Protein AF-A0A3D8GJS2-F1 (afdb_monomer)

Structure (mmCIF, N/CA/C/O backbone):
data_AF-A0A3D8GJS2-F1
#
_entry.id   AF-A0A3D8GJS2-F1
#
loop_
_atom_site.group_PDB
_atom_site.id
_atom_site.type_symbol
_atom_site.label_atom_id
_atom_site.label_alt_id
_atom_site.label_comp_id
_atom_site.label_asym_id
_atom_site.label_entity_id
_atom_site.label_seq_id
_atom_site.pdbx_PDB_ins_code
_atom_site.Cartn_x
_atom_site.Cartn_y
_atom_site.Cartn_z
_atom_site.occupancy
_atom_site.B_iso_or_equiv
_atom_site.auth_seq_id
_atom_site.auth_comp_id
_atom_site.auth_asym_id
_atom_site.auth_atom_id
_atom_site.pdbx_PDB_model_num
ATOM 1 N N . MET A 1 1 ? 28.998 -56.717 19.386 1.00 42.16 1 MET A N 1
ATOM 2 C CA . MET A 1 1 ? 30.434 -57.048 19.244 1.00 42.16 1 MET A CA 1
ATOM 3 C C . MET A 1 1 ? 30.872 -56.589 17.852 1.00 42.16 1 MET A C 1
ATOM 5 O O . MET A 1 1 ? 30.586 -57.277 16.884 1.00 42.16 1 MET A O 1
ATOM 9 N N . PHE A 1 2 ? 31.437 -55.384 17.716 1.00 49.34 2 PHE A N 1
ATOM 10 C CA . PHE A 1 2 ? 31.822 -54.813 16.415 1.00 49.34 2 PHE A CA 1
ATOM 11 C C . PHE A 1 2 ? 33.315 -55.049 16.174 1.00 49.34 2 PHE A C 1
ATOM 13 O O . PHE A 1 2 ? 34.149 -54.483 16.877 1.00 49.34 2 PHE A O 1
ATOM 20 N N . LYS A 1 3 ? 33.659 -55.901 15.203 1.00 53.94 3 LYS A N 1
ATOM 21 C CA . LYS A 1 3 ? 35.048 -56.091 14.766 1.00 53.94 3 LYS A CA 1
ATOM 22 C C . LYS A 1 3 ? 35.406 -54.957 13.803 1.00 53.94 3 LYS A C 1
ATOM 24 O O . LYS A 1 3 ? 34.936 -54.967 12.667 1.00 53.94 3 LYS A O 1
ATOM 29 N N . ARG A 1 4 ? 36.209 -53.977 14.235 1.00 57.56 4 ARG A N 1
ATOM 30 C CA . ARG A 1 4 ? 36.873 -53.066 13.290 1.00 57.56 4 ARG A CA 1
ATOM 31 C C . ARG A 1 4 ? 37.929 -53.872 12.539 1.00 57.56 4 ARG A C 1
ATOM 33 O O . ARG A 1 4 ? 38.780 -54.493 13.168 1.00 57.56 4 ARG A O 1
ATOM 40 N N . LYS A 1 5 ? 37.838 -53.900 11.212 1.00 58.97 5 LYS A N 1
ATOM 41 C CA . LYS A 1 5 ? 38.926 -54.379 10.361 1.00 58.97 5 LYS A CA 1
ATOM 42 C C . LYS A 1 5 ? 39.911 -53.225 10.223 1.00 58.97 5 LYS A C 1
ATOM 44 O O . LYS A 1 5 ? 39.573 -52.213 9.620 1.00 58.97 5 LYS A O 1
ATOM 49 N N . GLU A 1 6 ? 41.076 -53.353 10.839 1.00 63.12 6 GLU A N 1
ATOM 50 C CA . GLU A 1 6 ? 42.208 -52.474 10.563 1.00 63.12 6 GLU A CA 1
ATOM 51 C C . GLU A 1 6 ? 43.025 -53.125 9.452 1.00 63.12 6 GLU A C 1
ATOM 53 O O . GLU A 1 6 ? 43.581 -54.208 9.625 1.00 63.12 6 GLU A O 1
ATOM 58 N N . GLU A 1 7 ? 43.037 -52.493 8.283 1.00 65.19 7 GLU A N 1
ATOM 59 C CA . GLU A 1 7 ? 43.892 -52.894 7.173 1.00 65.19 7 GLU A CA 1
ATOM 60 C C . GLU A 1 7 ? 45.140 -52.011 7.2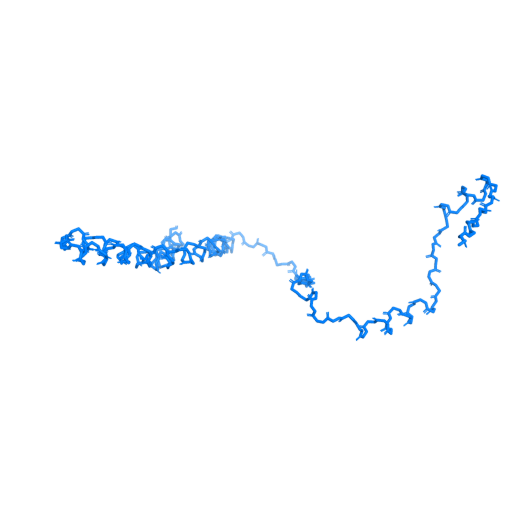08 1.00 65.19 7 GLU A C 1
ATOM 62 O O . GLU A 1 7 ? 45.070 -50.792 7.038 1.00 65.19 7 GLU A O 1
ATOM 67 N N . VAL A 1 8 ? 46.283 -52.629 7.509 1.00 60.38 8 VAL A N 1
ATOM 68 C CA . VAL A 1 8 ? 47.582 -51.956 7.557 1.00 60.38 8 VAL A CA 1
ATOM 69 C C . VAL A 1 8 ? 48.150 -51.928 6.145 1.00 60.38 8 VAL A C 1
ATOM 71 O O . VAL A 1 8 ? 48.519 -52.965 5.600 1.00 60.38 8 VAL A O 1
ATOM 74 N N . TYR A 1 9 ? 48.230 -50.736 5.563 1.00 65.38 9 TYR A N 1
ATOM 75 C CA . TYR A 1 9 ? 48.827 -50.521 4.248 1.00 65.38 9 TYR A CA 1
ATOM 76 C C . TYR A 1 9 ? 50.256 -49.996 4.367 1.00 65.38 9 TYR A C 1
ATOM 78 O O . TYR A 1 9 ? 50.597 -49.259 5.296 1.00 65.38 9 TYR A O 1
ATOM 86 N N . SER A 1 10 ? 51.090 -50.324 3.378 1.00 67.94 10 SER A N 1
ATOM 87 C CA . SER A 1 10 ? 52.385 -49.668 3.210 1.00 67.94 10 SER A CA 1
ATOM 88 C C . SER A 1 10 ? 52.179 -48.249 2.676 1.00 67.94 10 SER A C 1
ATOM 90 O O . SER A 1 10 ? 51.384 -48.023 1.763 1.00 67.94 10 SER A O 1
ATOM 92 N N . ILE A 1 11 ? 52.933 -47.277 3.201 1.00 63.91 11 ILE A N 1
ATOM 93 C CA . ILE A 1 11 ? 52.836 -45.848 2.835 1.00 63.91 11 ILE A CA 1
ATOM 94 C C . ILE A 1 11 ? 52.953 -45.641 1.310 1.00 63.91 11 ILE A C 1
ATOM 96 O O . ILE A 1 11 ? 52.356 -44.719 0.752 1.00 63.91 11 ILE A O 1
ATOM 100 N N . LYS A 1 12 ? 53.670 -46.535 0.615 1.00 65.81 12 LYS A N 1
ATOM 101 C CA . LYS A 1 12 ? 53.810 -46.519 -0.848 1.00 65.81 12 LYS A CA 1
ATOM 102 C C . LYS A 1 12 ? 52.493 -46.811 -1.582 1.00 65.81 12 LYS A C 1
ATOM 104 O O . LYS A 1 12 ? 52.204 -46.135 -2.564 1.00 65.81 12 LYS A O 1
ATOM 109 N N . GLU A 1 13 ? 51.678 -47.747 -1.097 1.00 63.88 13 GLU A N 1
ATOM 110 C CA . GLU A 1 13 ? 50.361 -48.059 -1.683 1.00 63.88 13 GLU A CA 1
ATOM 111 C C . GLU A 1 13 ? 49.337 -46.956 -1.402 1.00 63.88 13 GLU A C 1
ATOM 113 O O . GLU A 1 13 ? 48.554 -46.594 -2.281 1.00 63.88 13 GLU A O 1
ATOM 118 N N . PHE A 1 14 ? 49.396 -46.346 -0.216 1.00 64.12 14 PHE A N 1
ATOM 119 C CA . PHE A 1 14 ? 48.552 -45.199 0.121 1.00 64.12 14 PHE A CA 1
ATOM 120 C C . PHE A 1 14 ? 48.844 -43.982 -0.778 1.00 64.12 14 PHE A C 1
ATOM 122 O O . PHE A 1 14 ? 47.924 -43.329 -1.270 1.00 64.12 14 PHE A O 1
ATOM 129 N N . MET A 1 15 ? 50.124 -43.705 -1.053 1.00 64.19 15 MET A N 1
ATOM 130 C CA . MET A 1 15 ? 50.546 -42.603 -1.929 1.00 64.19 15 MET A CA 1
ATOM 131 C C . MET A 1 15 ? 50.225 -42.850 -3.411 1.00 64.19 15 MET A C 1
ATOM 133 O O . MET A 1 15 ? 49.930 -41.900 -4.138 1.00 64.19 15 MET A O 1
ATOM 137 N N . ALA A 1 16 ? 50.246 -44.108 -3.863 1.00 63.12 16 ALA A N 1
ATOM 138 C CA . ALA A 1 16 ? 49.930 -44.470 -5.246 1.00 63.12 16 ALA A CA 1
ATOM 139 C C . ALA A 1 16 ? 48.429 -44.341 -5.569 1.00 63.12 16 ALA A C 1
ATOM 141 O O . ALA A 1 16 ? 48.069 -43.975 -6.687 1.00 63.12 16 ALA A O 1
ATOM 142 N N . ARG A 1 17 ? 47.548 -44.562 -4.585 1.00 59.78 17 ARG A N 1
ATOM 143 C CA . ARG A 1 17 ? 46.088 -44.486 -4.768 1.00 59.78 17 ARG A CA 1
ATOM 144 C C . ARG A 1 17 ? 45.569 -43.073 -5.057 1.00 59.78 17 ARG A C 1
ATOM 146 O O . ARG A 1 17 ? 44.546 -42.928 -5.713 1.00 59.78 17 ARG A O 1
ATOM 153 N N . LYS A 1 18 ? 46.270 -42.024 -4.615 1.00 56.59 18 LYS A N 1
ATOM 154 C CA . LYS A 1 18 ? 45.848 -40.628 -4.835 1.00 56.59 18 LYS A CA 1
ATOM 155 C C . LYS A 1 18 ? 45.926 -40.188 -6.310 1.00 56.59 18 LYS A C 1
ATOM 157 O O . LYS A 1 18 ? 45.297 -39.199 -6.667 1.00 56.59 18 LYS A O 1
ATOM 162 N N . ASN A 1 19 ? 46.672 -40.905 -7.155 1.00 57.16 19 ASN A N 1
ATOM 163 C CA . ASN A 1 19 ? 46.959 -40.494 -8.536 1.00 57.16 19 ASN A CA 1
ATOM 164 C C . ASN A 1 19 ? 46.363 -41.417 -9.616 1.00 57.16 19 ASN A C 1
ATOM 166 O O . ASN A 1 19 ? 46.723 -41.283 -10.784 1.00 57.16 19 ASN A O 1
ATOM 170 N N . ALA A 1 20 ? 45.467 -42.345 -9.266 1.00 51.19 20 ALA A N 1
ATOM 171 C CA . ALA A 1 20 ? 44.776 -43.172 -10.254 1.00 51.19 20 ALA A CA 1
ATOM 172 C C . ALA A 1 20 ? 43.416 -42.538 -10.614 1.00 51.19 20 ALA A C 1
ATOM 174 O O . ALA A 1 20 ? 42.612 -42.317 -9.709 1.00 51.19 20 ALA A O 1
ATOM 175 N N . PRO A 1 21 ? 43.124 -42.238 -11.895 1.00 52.34 21 PRO A N 1
ATOM 176 C CA . PRO A 1 21 ? 41.779 -41.844 -12.295 1.00 52.34 21 PRO A CA 1
ATOM 177 C C . PRO A 1 21 ? 40.843 -43.051 -12.142 1.00 52.34 21 PRO A C 1
ATOM 179 O O . PRO A 1 21 ? 41.053 -44.088 -12.776 1.00 52.34 21 PRO A O 1
ATOM 182 N N . GLU A 1 22 ? 39.823 -42.928 -11.292 1.00 53.38 22 GLU A N 1
ATOM 183 C CA . GLU A 1 22 ? 38.744 -43.913 -11.176 1.00 53.38 22 GLU A CA 1
ATOM 184 C C . GLU A 1 22 ? 38.009 -43.999 -12.521 1.00 53.38 22 GLU A C 1
ATOM 186 O O . GLU A 1 22 ? 37.211 -43.138 -12.891 1.00 53.38 22 GLU A O 1
ATOM 191 N N . THR A 1 23 ? 38.328 -45.030 -13.300 1.00 48.81 23 THR A N 1
ATOM 192 C CA . THR A 1 23 ? 37.605 -45.368 -14.524 1.00 48.81 23 THR A CA 1
ATOM 193 C C . THR A 1 23 ? 36.402 -46.211 -14.126 1.00 48.81 23 THR A C 1
ATOM 195 O O . THR A 1 23 ? 36.512 -47.403 -13.847 1.00 48.81 23 THR A O 1
ATOM 198 N N . LEU A 1 24 ? 35.247 -45.552 -14.039 1.00 49.75 24 LEU A N 1
ATOM 199 C CA . LEU A 1 24 ? 33.979 -46.189 -13.695 1.00 49.75 24 LEU A CA 1
ATOM 200 C C . LEU A 1 24 ? 33.655 -47.269 -14.732 1.00 49.75 24 LEU A C 1
ATOM 202 O O . LEU A 1 24 ? 33.611 -47.015 -15.941 1.00 49.75 24 LEU A O 1
ATOM 206 N N . THR A 1 2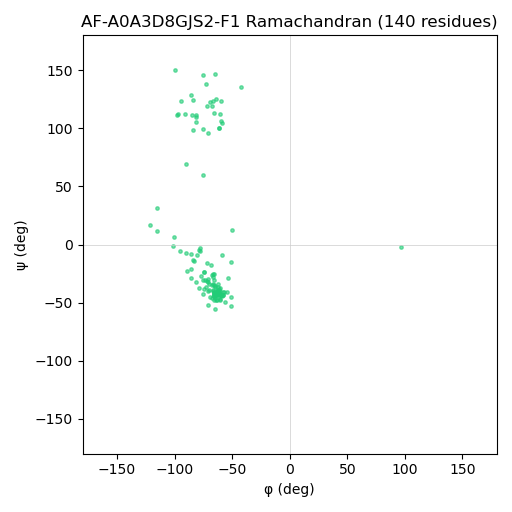5 ? 33.459 -48.488 -14.244 1.00 56.12 25 THR A N 1
ATOM 207 C CA . THR A 1 25 ? 33.207 -49.669 -15.073 1.00 56.12 25 THR A CA 1
ATOM 208 C C . THR A 1 25 ? 31.766 -49.618 -15.590 1.00 56.12 25 THR A C 1
ATOM 210 O O . THR A 1 25 ? 30.868 -49.163 -14.887 1.00 56.12 25 THR A O 1
ATOM 213 N N . GLU A 1 26 ? 31.513 -50.102 -16.811 1.00 55.56 26 GLU A N 1
ATOM 214 C CA . GLU A 1 26 ? 30.215 -50.048 -17.526 1.00 55.56 26 GLU A CA 1
ATOM 215 C C . GLU A 1 26 ? 28.991 -50.554 -16.722 1.00 55.56 26 GLU A C 1
ATOM 217 O O . GLU A 1 26 ? 27.845 -50.270 -17.072 1.00 55.56 26 GLU A O 1
ATOM 222 N N . GLN A 1 27 ? 29.212 -51.264 -15.615 1.00 53.34 27 GLN A N 1
ATOM 223 C CA . GLN A 1 27 ? 28.171 -51.706 -14.689 1.00 53.34 27 GLN A CA 1
ATOM 224 C C . GLN A 1 27 ? 27.633 -50.577 -13.783 1.00 53.34 27 GLN A C 1
ATOM 226 O O . GLN A 1 27 ? 26.438 -50.571 -13.485 1.00 53.34 27 GLN A O 1
ATOM 231 N N . GLU A 1 28 ? 28.438 -49.569 -13.425 1.00 52.16 28 GLU A N 1
ATOM 232 C CA . GLU A 1 28 ? 27.997 -48.421 -12.608 1.00 52.16 28 GLU A CA 1
ATOM 233 C C . GLU A 1 28 ? 27.106 -47.455 -13.401 1.00 52.16 28 GLU A C 1
ATOM 235 O O . GLU A 1 28 ? 26.165 -46.879 -12.854 1.00 52.16 28 GLU A O 1
ATOM 240 N N . LYS A 1 29 ? 27.313 -47.353 -14.723 1.00 51.59 29 LYS A N 1
ATOM 241 C CA . LYS A 1 29 ? 26.423 -46.595 -15.620 1.00 51.59 29 LYS A CA 1
ATOM 242 C C . LYS A 1 29 ? 25.025 -47.207 -15.706 1.00 51.59 29 LYS A C 1
ATOM 244 O O . LYS A 1 29 ? 24.048 -46.467 -15.778 1.00 51.59 29 LYS A O 1
ATOM 249 N N . LYS A 1 30 ? 24.907 -48.541 -15.678 1.00 47.19 30 LYS A N 1
ATOM 250 C CA . LYS A 1 30 ? 23.598 -49.216 -15.681 1.00 47.19 30 LYS A CA 1
ATOM 251 C C . LYS A 1 30 ? 22.896 -49.119 -14.326 1.00 47.19 30 LYS A C 1
ATOM 253 O O . LYS A 1 30 ? 21.701 -48.843 -14.293 1.00 47.19 30 LYS A O 1
ATOM 258 N N . ALA A 1 31 ? 23.641 -49.223 -13.224 1.00 49.16 31 ALA A N 1
ATOM 259 C CA . ALA A 1 31 ? 23.099 -49.024 -11.878 1.00 49.16 31 ALA A CA 1
ATOM 260 C C . ALA A 1 31 ? 22.627 -47.575 -11.625 1.00 49.16 31 ALA A C 1
ATOM 262 O O . ALA A 1 31 ? 21.659 -47.356 -10.894 1.00 49.16 31 ALA A O 1
ATOM 263 N N . PHE A 1 32 ? 23.253 -46.577 -12.261 1.00 50.03 32 PHE A N 1
ATOM 264 C CA . PHE A 1 32 ? 22.811 -45.180 -12.179 1.00 50.03 32 PHE A CA 1
ATOM 265 C C . PHE A 1 32 ? 21.483 -44.930 -12.911 1.00 50.03 32 PHE A C 1
ATOM 267 O O . PHE A 1 32 ? 20.669 -44.146 -12.434 1.00 50.03 32 PHE A O 1
ATOM 274 N N . ILE A 1 33 ? 21.236 -45.631 -14.024 1.00 53.09 33 ILE A N 1
ATOM 275 C CA . ILE A 1 33 ? 20.002 -45.505 -14.818 1.00 53.09 33 ILE A CA 1
ATOM 276 C C . ILE A 1 33 ? 18.834 -46.272 -14.173 1.00 53.09 33 ILE A C 1
ATOM 278 O O . ILE A 1 33 ? 17.705 -45.786 -14.168 1.00 53.09 33 ILE A O 1
ATOM 282 N N . GLU A 1 34 ? 19.083 -47.441 -13.576 1.00 47.97 34 GLU A N 1
ATOM 283 C CA . GLU A 1 34 ? 18.025 -48.214 -12.902 1.00 47.97 34 GLU A CA 1
ATOM 284 C C . GLU A 1 34 ? 17.654 -47.649 -11.520 1.00 47.97 34 GLU A C 1
ATOM 286 O O . GLU A 1 34 ? 16.501 -47.742 -11.101 1.00 47.97 34 GLU A O 1
ATOM 291 N N . SER A 1 35 ? 18.579 -46.971 -10.832 1.00 46.56 35 SER A N 1
ATOM 292 C CA . SER A 1 35 ? 18.279 -46.293 -9.559 1.00 46.56 35 SER A CA 1
ATOM 293 C C . SER A 1 35 ? 17.553 -44.950 -9.721 1.00 46.56 35 SER A C 1
ATOM 295 O O . SER A 1 35 ? 17.101 -44.375 -8.728 1.00 46.56 35 SER A O 1
ATOM 297 N N . THR A 1 36 ? 17.354 -44.458 -10.951 1.00 48.66 36 THR A N 1
ATOM 298 C CA . THR A 1 36 ? 16.666 -43.178 -11.196 1.00 48.66 36 THR A CA 1
ATOM 299 C C . THR A 1 36 ? 15.133 -43.266 -11.107 1.00 48.66 36 THR A C 1
ATOM 301 O O . THR A 1 36 ? 14.463 -42.239 -11.173 1.00 48.66 36 THR A O 1
ATOM 304 N N . VAL A 1 37 ? 14.548 -44.458 -10.923 1.00 50.28 37 VAL A N 1
ATOM 305 C CA . VAL A 1 37 ? 13.078 -44.641 -10.910 1.00 50.28 37 VAL A CA 1
ATOM 306 C C . VAL A 1 37 ? 12.453 -44.494 -9.510 1.00 50.28 37 VAL A C 1
ATOM 308 O O . VAL A 1 37 ? 11.234 -44.419 -9.393 1.00 50.28 37 VAL A O 1
ATOM 311 N N . LEU A 1 38 ? 13.245 -44.370 -8.434 1.00 50.97 38 LEU A N 1
ATOM 312 C CA . LEU A 1 38 ? 12.715 -44.287 -7.058 1.00 50.97 38 LEU A CA 1
ATOM 313 C C . LEU A 1 38 ? 13.100 -43.024 -6.276 1.00 50.97 38 LEU A C 1
ATOM 315 O O . LEU A 1 38 ? 12.911 -42.984 -5.061 1.00 50.97 38 LEU A O 1
ATOM 319 N N . LEU A 1 39 ? 13.565 -41.961 -6.939 1.00 45.16 39 LEU A N 1
ATOM 320 C CA . LEU A 1 39 ? 13.613 -40.647 -6.294 1.00 45.16 39 LEU A CA 1
ATOM 321 C C . LEU A 1 39 ? 12.219 -39.998 -6.364 1.00 45.16 39 LEU A C 1
ATOM 323 O O . LEU A 1 39 ? 11.756 -39.657 -7.454 1.00 45.16 39 LEU A O 1
ATOM 327 N N . PRO A 1 40 ? 11.521 -39.843 -5.223 1.00 41.53 40 PRO A N 1
ATOM 328 C CA . PRO A 1 40 ? 10.177 -39.293 -5.192 1.00 41.53 40 PRO A CA 1
ATOM 329 C C . PRO A 1 40 ? 10.200 -37.831 -5.644 1.00 41.53 40 PRO A C 1
ATOM 331 O O . PRO A 1 40 ? 11.134 -37.083 -5.350 1.00 41.53 40 PRO A O 1
ATOM 334 N N . LEU A 1 41 ? 9.117 -37.423 -6.305 1.00 54.66 41 LEU A N 1
ATOM 335 C CA . LEU A 1 41 ? 8.771 -36.088 -6.818 1.00 54.66 41 LEU A CA 1
ATOM 336 C C . LEU A 1 41 ? 8.887 -34.900 -5.821 1.00 54.66 41 LEU A C 1
ATOM 338 O O . LEU A 1 41 ? 8.431 -33.803 -6.131 1.00 54.66 41 LEU A O 1
ATOM 342 N N . ALA A 1 42 ? 9.510 -35.063 -4.652 1.00 53.72 42 ALA A N 1
ATOM 343 C CA . ALA A 1 42 ? 9.585 -34.086 -3.567 1.00 53.72 42 ALA A CA 1
ATOM 344 C C . ALA A 1 42 ? 10.855 -33.202 -3.552 1.00 53.72 42 ALA A C 1
ATOM 346 O O . ALA A 1 42 ? 10.916 -32.262 -2.765 1.00 53.72 42 ALA A O 1
ATOM 347 N N . VAL A 1 43 ? 11.851 -33.433 -4.421 1.00 51.34 43 VAL A N 1
ATOM 348 C CA . VAL A 1 43 ? 13.043 -32.545 -4.555 1.00 51.34 43 VAL A CA 1
ATOM 349 C C . VAL A 1 43 ? 12.927 -31.597 -5.767 1.00 51.34 43 VAL A C 1
ATOM 351 O O . VAL A 1 43 ? 13.819 -30.814 -6.090 1.00 51.34 43 VAL A O 1
ATOM 354 N N . THR A 1 44 ? 11.774 -31.601 -6.432 1.00 53.38 44 THR A N 1
ATOM 355 C CA . THR A 1 44 ? 11.542 -30.900 -7.700 1.00 53.38 44 THR A CA 1
ATOM 356 C C . THR A 1 44 ? 11.457 -29.362 -7.659 1.00 53.38 44 THR A C 1
ATOM 358 O O . THR A 1 44 ? 11.635 -28.786 -8.734 1.00 53.38 44 THR A O 1
ATOM 361 N N . PRO A 1 45 ? 11.279 -28.622 -6.536 1.00 50.47 45 PRO A N 1
ATOM 362 C CA . PRO A 1 45 ? 11.288 -27.162 -6.629 1.00 50.47 45 PRO A CA 1
ATOM 363 C C . PRO A 1 45 ? 12.703 -26.557 -6.590 1.00 50.47 45 PRO A C 1
ATOM 365 O O . PRO A 1 45 ? 12.859 -25.400 -6.968 1.00 50.47 45 PRO A O 1
ATOM 368 N N . PHE A 1 46 ? 13.742 -27.316 -6.209 1.00 52.31 46 PHE A N 1
ATOM 369 C CA . PHE A 1 46 ? 15.118 -26.801 -6.074 1.00 52.31 46 PHE A CA 1
ATOM 370 C C . PHE A 1 46 ? 16.059 -27.137 -7.245 1.00 52.31 46 PHE A C 1
ATOM 372 O O . PHE A 1 46 ? 17.194 -26.672 -7.271 1.00 52.31 46 PHE A O 1
ATOM 379 N N . LEU A 1 47 ? 15.585 -27.877 -8.252 1.00 49.62 47 LEU A N 1
ATOM 380 C CA . LEU A 1 47 ? 16.353 -28.266 -9.446 1.00 49.62 47 LEU A CA 1
ATOM 381 C C . LEU A 1 47 ? 15.795 -27.659 -10.746 1.00 49.62 47 LEU A C 1
ATOM 383 O O . LEU A 1 47 ? 15.946 -28.223 -11.826 1.00 49.62 47 LEU A O 1
ATOM 387 N N . LYS A 1 48 ? 15.206 -26.456 -10.684 1.00 50.72 48 LYS A N 1
ATOM 388 C CA . LYS A 1 48 ? 15.028 -25.595 -11.871 1.00 50.72 48 LYS A CA 1
ATOM 389 C C . LYS A 1 48 ? 16.365 -24.948 -12.263 1.00 50.72 48 LYS A C 1
ATOM 391 O O . LYS A 1 48 ? 16.498 -23.728 -12.319 1.00 50.72 48 LYS A O 1
ATOM 396 N N . VAL A 1 49 ? 17.367 -25.770 -12.565 1.00 49.88 49 VAL A N 1
ATOM 397 C CA . VAL A 1 49 ? 18.512 -25.325 -13.363 1.00 49.88 49 VAL A CA 1
ATOM 398 C C . VAL A 1 49 ? 18.011 -25.245 -14.798 1.00 49.88 49 VAL A C 1
ATOM 400 O O . VAL A 1 49 ? 17.861 -26.250 -15.487 1.00 49.88 49 VAL A O 1
ATOM 403 N N . LYS A 1 50 ? 17.680 -24.026 -15.225 1.00 45.88 50 LYS A N 1
ATOM 404 C CA . LYS A 1 50 ? 17.446 -23.694 -16.629 1.00 45.88 50 LYS A CA 1
ATOM 405 C C . LYS A 1 50 ? 18.740 -24.036 -17.374 1.00 45.88 50 LYS A C 1
ATOM 407 O O . LYS A 1 50 ? 19.728 -23.317 -17.248 1.00 45.88 50 LYS A O 1
ATOM 412 N N . THR A 1 51 ? 18.766 -25.140 -18.112 1.00 47.19 51 THR A N 1
ATOM 413 C CA . THR A 1 51 ? 19.811 -25.381 -19.105 1.00 47.19 51 THR A CA 1
ATOM 414 C C . THR A 1 51 ? 19.732 -24.247 -20.122 1.00 47.19 51 THR A C 1
ATOM 416 O O . THR A 1 51 ? 18.726 -24.046 -20.803 1.00 47.19 51 THR A O 1
ATOM 419 N N . ALA A 1 52 ? 20.770 -23.415 -20.123 1.00 41.91 52 ALA A N 1
ATOM 420 C CA . ALA A 1 52 ? 20.898 -22.279 -21.011 1.00 41.91 52 ALA A CA 1
ATOM 421 C C . ALA A 1 52 ? 21.024 -22.786 -22.451 1.00 41.91 52 ALA A C 1
ATOM 423 O O . ALA A 1 52 ? 22.014 -23.418 -22.814 1.00 41.91 52 ALA A O 1
ATOM 424 N N . PHE A 1 53 ? 20.019 -22.501 -23.277 1.00 45.31 53 PHE A N 1
ATOM 425 C CA . PHE A 1 53 ? 20.185 -22.552 -24.721 1.00 45.31 53 PHE A CA 1
ATOM 426 C C . PHE A 1 53 ? 21.153 -21.438 -25.124 1.00 45.31 53 PHE A C 1
ATOM 428 O O . PHE A 1 53 ? 20.929 -20.266 -24.817 1.00 45.31 53 PHE A O 1
ATOM 435 N N . ALA A 1 54 ? 22.237 -21.819 -25.798 1.00 43.97 54 ALA A N 1
ATOM 436 C CA . ALA A 1 54 ? 23.138 -20.904 -26.475 1.00 43.97 54 ALA A CA 1
ATOM 437 C C . ALA A 1 54 ? 22.356 -20.149 -27.562 1.00 43.97 54 ALA A C 1
ATOM 439 O O . ALA A 1 54 ? 22.076 -20.688 -28.631 1.00 43.97 54 ALA A O 1
ATOM 440 N N . ALA A 1 55 ? 21.963 -18.911 -27.263 1.00 44.12 55 ALA A N 1
ATOM 441 C CA . ALA A 1 55 ? 21.387 -17.996 -28.234 1.00 44.12 55 ALA A CA 1
ATOM 442 C C . ALA A 1 55 ? 22.524 -17.290 -28.984 1.00 44.12 55 ALA A C 1
ATOM 444 O O . ALA A 1 55 ? 23.416 -16.699 -28.376 1.00 44.12 55 ALA A O 1
ATOM 445 N N . SER A 1 56 ? 22.487 -17.398 -30.309 1.00 46.88 56 SER A N 1
ATOM 446 C CA . SER A 1 56 ? 23.372 -16.743 -31.272 1.00 46.88 56 SER A CA 1
ATOM 447 C C . SER A 1 56 ? 23.655 -15.279 -30.924 1.00 46.88 56 SER A C 1
ATOM 449 O O . SER A 1 56 ? 22.733 -14.522 -3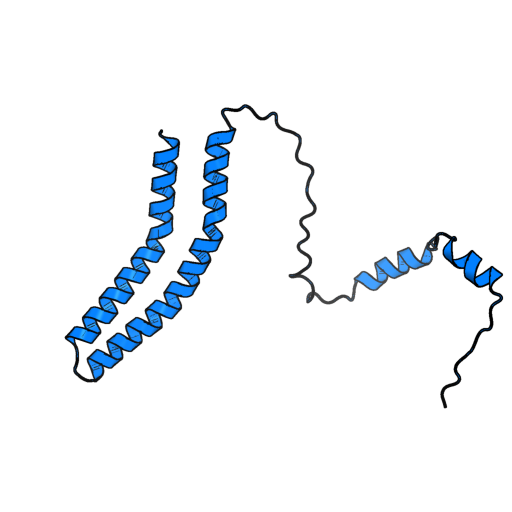0.620 1.00 46.88 56 SER A O 1
ATOM 451 N N . ALA A 1 57 ? 24.922 -14.875 -31.036 1.00 44.00 57 ALA A N 1
ATOM 452 C CA . ALA A 1 57 ? 25.359 -13.492 -30.902 1.00 44.00 57 ALA A CA 1
ATOM 453 C C . ALA A 1 57 ? 24.681 -12.600 -31.960 1.00 44.00 57 ALA A C 1
ATOM 455 O O . ALA A 1 57 ? 25.009 -12.657 -33.143 1.00 44.00 57 ALA A O 1
ATOM 456 N N . VAL A 1 58 ? 23.725 -11.782 -31.520 1.00 51.25 58 VAL A N 1
ATOM 457 C CA . VAL A 1 58 ? 23.100 -10.720 -32.318 1.00 51.25 58 VAL A CA 1
ATOM 458 C C . VAL A 1 58 ? 23.982 -9.469 -32.201 1.00 51.25 58 VAL A C 1
ATOM 460 O O . VAL A 1 58 ? 24.321 -9.092 -31.075 1.00 51.25 58 VAL A O 1
ATOM 463 N N . PRO A 1 59 ? 24.388 -8.816 -33.308 1.00 48.78 59 PRO A N 1
ATOM 464 C CA . PRO A 1 59 ? 25.201 -7.608 -33.240 1.00 48.78 59 PRO A CA 1
ATOM 465 C C . PRO A 1 59 ? 24.413 -6.482 -32.561 1.00 48.78 59 PRO A C 1
ATOM 467 O O . PRO A 1 59 ? 23.302 -6.140 -32.965 1.00 48.78 59 PRO A O 1
ATOM 470 N N . VAL A 1 60 ? 25.001 -5.908 -31.511 1.00 50.03 60 VAL A N 1
ATOM 471 C CA . VAL A 1 60 ? 24.453 -4.765 -30.776 1.00 50.03 60 VAL A CA 1
ATOM 472 C C . VAL A 1 60 ? 24.560 -3.517 -31.653 1.00 50.03 60 VAL A C 1
ATOM 474 O O . VAL A 1 60 ? 25.591 -2.852 -31.701 1.00 50.03 60 VAL A O 1
ATOM 477 N N . THR A 1 61 ? 23.483 -3.183 -32.359 1.00 48.78 61 THR A N 1
ATOM 478 C CA . THR A 1 61 ? 23.264 -1.830 -32.884 1.00 48.78 61 THR A CA 1
ATOM 479 C C . THR A 1 61 ? 22.925 -0.903 -31.717 1.00 48.78 61 THR A C 1
ATOM 481 O O . THR A 1 61 ? 21.918 -1.106 -31.043 1.00 48.78 61 THR A O 1
ATOM 484 N N . ALA A 1 62 ? 23.747 0.125 -31.494 1.00 52.47 62 ALA A N 1
ATOM 485 C CA . ALA A 1 62 ? 23.693 1.049 -30.351 1.00 52.47 62 ALA A 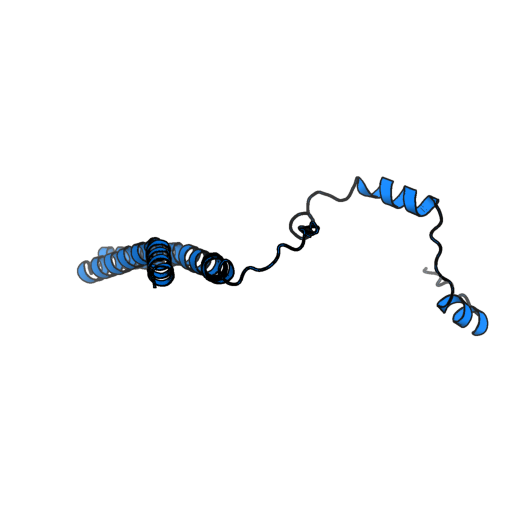CA 1
ATOM 486 C C . ALA A 1 62 ? 22.371 1.841 -30.171 1.00 52.47 62 ALA A C 1
ATOM 488 O O . ALA A 1 62 ? 22.176 2.484 -29.145 1.00 52.47 62 ALA A O 1
ATOM 489 N N . ALA A 1 63 ? 21.445 1.782 -31.134 1.00 49.59 63 ALA A N 1
ATOM 490 C CA . ALA A 1 63 ? 20.097 2.348 -31.017 1.00 49.59 63 ALA A CA 1
ATOM 491 C C . ALA A 1 63 ? 19.065 1.359 -30.427 1.00 49.59 63 ALA A C 1
ATOM 493 O O . ALA A 1 63 ? 18.062 1.775 -29.857 1.00 49.59 63 ALA A O 1
ATOM 494 N N . ALA A 1 64 ? 19.317 0.047 -30.511 1.00 51.66 64 ALA A N 1
ATOM 495 C CA . ALA A 1 64 ? 18.451 -0.990 -29.940 1.00 51.66 64 ALA A CA 1
ATOM 496 C C . ALA A 1 64 ? 18.673 -1.191 -28.425 1.00 51.66 64 ALA A C 1
ATOM 498 O O . ALA A 1 64 ? 17.917 -1.903 -27.765 1.00 51.66 64 ALA A O 1
ATOM 499 N N . THR A 1 65 ? 19.710 -0.571 -27.858 1.00 59.25 65 THR A N 1
ATOM 500 C CA . THR A 1 65 ? 20.110 -0.730 -26.455 1.00 59.25 65 THR A CA 1
ATOM 501 C C . THR A 1 65 ? 19.301 0.110 -25.476 1.00 59.25 65 THR A C 1
ATOM 503 O O . THR A 1 65 ? 19.069 -0.354 -24.364 1.00 59.25 65 THR A O 1
ATOM 506 N N . THR A 1 66 ? 18.831 1.300 -25.853 1.00 62.25 66 THR A N 1
ATOM 507 C CA . THR A 1 66 ? 18.161 2.209 -24.907 1.00 62.25 66 THR A CA 1
ATOM 508 C C . THR A 1 66 ? 16.782 1.682 -24.514 1.00 62.25 66 THR A C 1
ATOM 510 O O . THR A 1 66 ? 16.526 1.472 -23.332 1.00 62.25 66 THR A O 1
ATOM 513 N N . GLY A 1 67 ? 15.928 1.341 -25.489 1.00 66.31 67 GLY A N 1
ATOM 514 C CA . GLY A 1 67 ? 14.600 0.764 -25.227 1.00 66.31 67 GLY A CA 1
ATOM 515 C C . GLY A 1 67 ? 14.657 -0.552 -24.442 1.00 66.31 67 GLY A C 1
ATOM 516 O O . GLY A 1 67 ? 13.939 -0.719 -23.457 1.00 66.31 67 GLY A O 1
ATOM 517 N N . ALA A 1 68 ? 15.591 -1.435 -24.810 1.00 73.00 68 ALA A N 1
ATOM 518 C CA . ALA A 1 68 ? 15.817 -2.705 -24.123 1.00 73.00 68 ALA A CA 1
ATOM 519 C C . ALA A 1 68 ? 16.353 -2.532 -22.689 1.00 73.00 68 ALA A C 1
ATOM 521 O O . ALA A 1 68 ? 16.168 -3.416 -21.852 1.00 73.00 68 ALA A O 1
ATOM 522 N N . MET A 1 69 ? 17.021 -1.414 -22.387 1.00 74.50 69 MET A N 1
ATOM 523 C CA . MET A 1 69 ? 17.488 -1.110 -21.036 1.00 74.50 69 MET A CA 1
ATOM 52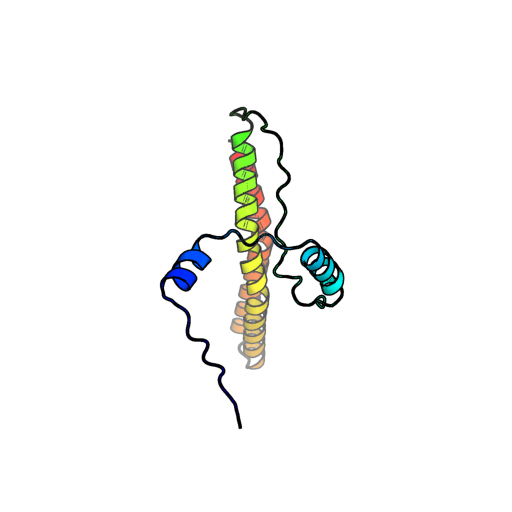4 C C . MET A 1 69 ? 16.332 -0.670 -20.135 1.00 74.50 69 MET A C 1
ATOM 526 O O . MET A 1 69 ? 16.229 -1.180 -19.023 1.00 74.50 69 MET A O 1
ATOM 530 N N . TYR A 1 70 ? 15.417 0.177 -20.624 1.00 77.06 70 TYR A N 1
ATOM 531 C CA . TYR A 1 70 ? 14.215 0.569 -19.874 1.00 77.06 70 TYR A CA 1
ATOM 532 C C . TYR A 1 70 ? 13.309 -0.627 -19.553 1.00 77.06 70 TYR A C 1
ATOM 534 O O . TYR A 1 70 ? 12.861 -0.757 -18.416 1.00 77.06 70 TYR A O 1
ATOM 542 N N . ASP A 1 71 ? 13.108 -1.546 -20.502 1.00 81.56 71 ASP A N 1
ATOM 543 C CA . ASP A 1 71 ? 12.292 -2.748 -20.267 1.00 81.56 71 ASP A CA 1
ATOM 544 C C . ASP A 1 71 ? 12.938 -3.699 -19.247 1.00 81.56 71 ASP A C 1
ATOM 546 O O . ASP A 1 71 ? 12.250 -4.312 -18.431 1.00 81.56 71 ASP A O 1
ATOM 550 N N . LYS A 1 72 ? 14.276 -3.781 -19.220 1.00 82.62 72 LYS A N 1
ATOM 551 C CA . LYS A 1 72 ? 14.993 -4.520 -18.170 1.00 82.62 72 LYS A CA 1
ATOM 552 C C . LYS A 1 72 ? 14.858 -3.867 -16.797 1.00 82.62 72 LYS A C 1
ATOM 554 O O . LYS A 1 72 ? 14.797 -4.591 -15.806 1.00 82.62 72 LYS A O 1
ATOM 559 N N . MET A 1 73 ? 14.806 -2.535 -16.731 1.00 79.38 73 MET A N 1
ATOM 560 C CA . MET A 1 73 ? 14.560 -1.825 -15.474 1.00 79.38 73 MET A CA 1
ATOM 561 C C . MET A 1 73 ? 13.135 -2.075 -14.976 1.00 79.38 73 MET A C 1
ATOM 563 O O . MET A 1 73 ? 12.980 -2.433 -13.814 1.00 79.38 73 MET A O 1
ATOM 567 N N . LEU A 1 74 ? 12.119 -1.986 -15.847 1.00 82.50 74 LEU A N 1
ATOM 568 C CA . LEU A 1 74 ? 10.730 -2.345 -15.513 1.00 82.50 74 LEU A CA 1
ATOM 569 C C . LEU A 1 74 ? 10.654 -3.735 -14.888 1.00 82.50 74 LEU A C 1
ATOM 571 O O . LEU A 1 74 ? 10.167 -3.905 -13.771 1.00 82.50 74 LEU A O 1
ATOM 575 N N . HIS A 1 75 ? 11.236 -4.709 -15.581 1.00 88.06 75 HIS A N 1
ATOM 576 C CA . HIS A 1 75 ? 11.166 -6.095 -15.155 1.00 88.06 75 HIS A CA 1
ATOM 577 C C . HIS A 1 75 ? 11.912 -6.352 -13.832 1.00 88.06 75 H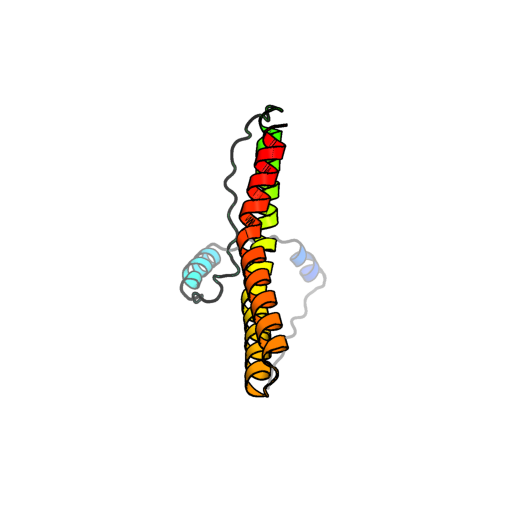IS A C 1
ATOM 579 O O . HIS A 1 75 ? 11.572 -7.267 -13.083 1.00 88.06 75 HIS A O 1
ATOM 585 N N . ALA A 1 76 ? 12.909 -5.521 -13.506 1.00 87.75 76 ALA A N 1
ATOM 586 C CA . ALA A 1 76 ? 13.601 -5.559 -12.222 1.00 87.75 76 ALA A CA 1
ATOM 587 C C . ALA A 1 76 ? 12.768 -4.976 -11.063 1.00 87.75 76 ALA A C 1
ATOM 589 O O . ALA A 1 76 ? 13.005 -5.350 -9.913 1.00 87.75 76 ALA A O 1
ATOM 590 N N . PHE A 1 77 ? 11.794 -4.098 -11.335 1.00 88.56 77 PHE A N 1
ATOM 591 C CA . PHE A 1 77 ? 10.883 -3.552 -10.321 1.00 88.56 77 PHE A CA 1
ATOM 592 C C . PHE A 1 77 ? 9.660 -4.443 -10.056 1.00 88.56 77 PHE A C 1
ATOM 594 O O . PHE A 1 77 ? 9.101 -4.364 -8.959 1.00 88.56 77 PHE A O 1
ATOM 601 N N . ASP A 1 78 ? 9.285 -5.340 -10.977 1.00 89.69 78 ASP A N 1
ATOM 602 C CA . ASP A 1 78 ? 8.158 -6.273 -10.786 1.00 89.69 78 ASP A CA 1
ATOM 603 C C . ASP A 1 78 ? 8.209 -7.058 -9.459 1.00 89.69 78 ASP A C 1
ATOM 605 O O . ASP A 1 78 ? 7.185 -7.127 -8.766 1.00 89.69 78 ASP A O 1
ATOM 609 N N . PRO A 1 79 ? 9.360 -7.626 -9.028 1.00 92.69 79 PRO A N 1
ATOM 610 C CA . PRO A 1 79 ? 9.436 -8.359 -7.768 1.00 92.69 79 PRO A CA 1
ATOM 611 C C . PRO A 1 79 ? 9.198 -7.459 -6.554 1.00 92.69 79 PRO A C 1
ATOM 613 O O . PRO A 1 79 ? 8.578 -7.893 -5.586 1.00 92.69 79 PRO A O 1
ATOM 616 N N . LEU A 1 80 ? 9.657 -6.203 -6.602 1.00 92.94 80 LEU A N 1
ATOM 617 C CA . LEU A 1 80 ? 9.467 -5.242 -5.513 1.00 92.94 80 LEU A CA 1
ATOM 618 C C . LEU A 1 80 ? 8.000 -4.839 -5.390 1.00 92.94 80 LEU A C 1
ATOM 620 O O . LEU A 1 80 ? 7.452 -4.851 -4.290 1.00 92.94 80 LEU A O 1
ATOM 624 N N . ILE A 1 81 ? 7.353 -4.544 -6.516 1.00 92.50 81 ILE A N 1
ATOM 625 C CA . ILE A 1 81 ? 5.927 -4.205 -6.556 1.00 92.50 81 ILE A CA 1
ATOM 626 C C . ILE A 1 81 ? 5.101 -5.372 -6.025 1.00 92.50 81 ILE A C 1
ATOM 628 O O . ILE A 1 81 ? 4.261 -5.179 -5.151 1.00 92.50 81 ILE A O 1
ATOM 632 N N . THR A 1 82 ? 5.389 -6.586 -6.490 1.00 93.69 82 THR A N 1
ATOM 633 C CA . THR A 1 82 ? 4.692 -7.797 -6.041 1.00 93.69 82 THR A CA 1
ATOM 634 C C . THR A 1 82 ? 4.825 -7.986 -4.530 1.00 93.69 82 THR A C 1
ATOM 636 O O . THR A 1 82 ? 3.847 -8.318 -3.862 1.00 93.69 82 THR A O 1
ATOM 639 N N . LEU A 1 83 ? 6.009 -7.729 -3.962 1.00 95.19 83 LEU A N 1
ATOM 640 C CA . LEU A 1 83 ? 6.232 -7.823 -2.518 1.00 95.19 83 LEU A CA 1
ATOM 641 C C . LEU A 1 83 ? 5.407 -6.773 -1.757 1.00 95.19 83 LEU A C 1
ATOM 643 O O . LEU A 1 83 ? 4.724 -7.100 -0.785 1.00 95.19 83 LEU A O 1
ATOM 647 N N . VAL A 1 84 ? 5.420 -5.521 -2.223 1.00 94.38 84 VAL A N 1
ATOM 648 C CA . VAL A 1 84 ? 4.648 -4.434 -1.606 1.00 94.38 84 VAL A CA 1
ATOM 649 C C . VAL A 1 84 ? 3.148 -4.722 -1.679 1.00 94.38 84 VAL A C 1
ATOM 651 O O . VAL A 1 84 ? 2.461 -4.572 -0.674 1.00 94.38 84 VAL A O 1
ATOM 654 N N . GLN A 1 85 ? 2.639 -5.201 -2.814 1.00 94.00 85 GLN A N 1
ATOM 655 C CA . GLN A 1 85 ? 1.232 -5.584 -2.977 1.00 94.00 85 GLN A CA 1
ATOM 656 C C . GLN A 1 85 ? 0.846 -6.757 -2.067 1.00 94.00 85 GLN A C 1
ATOM 658 O O . GLN A 1 85 ? -0.198 -6.718 -1.411 1.00 94.00 85 GLN A O 1
ATOM 663 N N . ALA A 1 86 ? 1.715 -7.767 -1.967 1.00 95.00 86 ALA A N 1
ATOM 664 C CA . ALA A 1 86 ? 1.502 -8.917 -1.095 1.00 95.00 86 ALA A CA 1
ATOM 665 C C . ALA A 1 86 ? 1.424 -8.521 0.387 1.00 95.00 86 ALA A C 1
ATOM 667 O O . ALA A 1 86 ? 0.651 -9.122 1.132 1.00 95.00 86 ALA A O 1
ATOM 668 N N . LEU A 1 87 ? 2.181 -7.505 0.820 1.00 95.75 87 LEU A N 1
ATOM 669 C CA . LEU A 1 87 ? 2.109 -7.002 2.197 1.00 95.75 87 LEU A CA 1
ATOM 670 C C . LEU A 1 87 ? 1.004 -5.962 2.405 1.00 95.75 87 LEU A C 1
ATOM 672 O O . LEU A 1 87 ? 0.451 -5.872 3.502 1.00 95.75 87 LEU A O 1
ATOM 676 N N . ALA A 1 88 ? 0.643 -5.203 1.372 1.00 94.94 88 ALA A N 1
ATOM 677 C CA . ALA A 1 88 ? -0.375 -4.165 1.466 1.00 94.94 88 ALA A CA 1
ATOM 678 C C . ALA A 1 88 ? -1.749 -4.736 1.831 1.00 94.94 88 ALA A C 1
ATOM 680 O O . ALA A 1 88 ? -2.463 -4.114 2.615 1.00 94.94 88 ALA A O 1
ATOM 681 N N . TYR A 1 89 ? -2.107 -5.924 1.329 1.00 94.25 89 TYR A N 1
ATOM 682 C CA . TYR A 1 89 ? -3.393 -6.545 1.655 1.00 94.25 89 TYR A CA 1
ATOM 683 C C . TYR A 1 89 ? -3.523 -6.915 3.149 1.00 94.25 89 TYR A C 1
ATOM 685 O O . TYR A 1 89 ? -4.449 -6.414 3.794 1.00 94.25 89 TYR A O 1
ATOM 693 N N . PRO A 1 90 ? -2.608 -7.702 3.757 1.00 95.62 90 PRO A N 1
ATOM 694 C CA . PRO A 1 90 ? -2.644 -7.975 5.195 1.00 95.62 90 PRO A CA 1
ATOM 695 C C . PRO A 1 90 ? -2.595 -6.712 6.060 1.00 95.62 90 PRO A C 1
ATOM 697 O O . PRO A 1 90 ? -3.329 -6.614 7.044 1.00 95.62 90 PRO A O 1
ATOM 700 N N . VAL A 1 91 ? -1.769 -5.727 5.691 1.00 95.75 91 VAL A N 1
ATOM 701 C CA . VAL A 1 91 ? -1.645 -4.473 6.449 1.00 95.75 91 VAL A CA 1
ATOM 702 C C . VAL A 1 91 ? -2.946 -3.671 6.394 1.00 95.75 91 VAL A C 1
ATOM 704 O O . VAL A 1 91 ? -3.452 -3.262 7.440 1.00 95.75 91 VAL A O 1
ATOM 707 N N . ALA A 1 92 ? -3.536 -3.493 5.209 1.00 95.50 92 ALA A N 1
ATOM 708 C CA . ALA A 1 92 ? -4.808 -2.791 5.058 1.00 95.50 92 ALA A CA 1
ATOM 709 C C . ALA A 1 92 ? -5.931 -3.488 5.840 1.00 95.50 92 ALA A C 1
ATOM 711 O O . ALA A 1 92 ? -6.708 -2.815 6.516 1.00 95.50 92 ALA A O 1
ATOM 712 N N . MET A 1 93 ? -5.969 -4.824 5.829 1.00 95.62 93 MET A N 1
ATOM 713 C CA . MET A 1 93 ? -6.917 -5.619 6.617 1.00 95.62 93 MET A CA 1
ATOM 714 C C . MET A 1 93 ? -6.837 -5.301 8.114 1.00 95.62 93 MET A C 1
ATOM 716 O O . MET A 1 93 ? -7.858 -5.011 8.737 1.00 95.62 93 MET A O 1
ATOM 720 N N . VAL A 1 94 ? -5.634 -5.292 8.693 1.00 96.25 94 VAL A N 1
ATOM 721 C CA . VAL A 1 94 ? -5.450 -4.990 10.123 1.00 96.25 94 VAL A CA 1
ATOM 722 C C . VAL A 1 94 ? -5.884 -3.559 10.454 1.00 96.25 94 VAL A C 1
ATOM 724 O O . VAL A 1 94 ? -6.542 -3.338 11.471 1.00 96.25 94 VAL A O 1
ATOM 727 N N . VAL A 1 95 ? -5.573 -2.584 9.595 1.00 96.06 95 VAL A N 1
ATOM 728 C CA . VAL A 1 95 ? -5.932 -1.175 9.834 1.00 96.06 95 VAL A CA 1
ATOM 729 C C . VAL A 1 95 ? -7.439 -0.943 9.688 1.00 96.06 95 VAL A C 1
ATOM 731 O O . VAL A 1 95 ? -8.027 -0.238 10.508 1.00 96.06 95 VAL A O 1
ATOM 734 N N . VAL A 1 96 ? -8.089 -1.565 8.700 1.00 96.12 96 VAL A N 1
ATOM 735 C CA . VAL A 1 96 ? -9.548 -1.487 8.513 1.00 96.12 96 VAL A CA 1
ATOM 736 C C . VAL A 1 96 ? -10.285 -2.146 9.680 1.00 96.12 96 VAL A C 1
ATOM 738 O O . VAL A 1 96 ? -11.241 -1.566 10.194 1.00 96.12 96 VAL A O 1
ATOM 741 N N . LEU A 1 97 ? -9.817 -3.305 10.153 1.00 95.62 97 LEU A N 1
ATOM 742 C CA . LEU A 1 97 ? -10.360 -3.952 11.351 1.00 95.62 97 LEU A CA 1
ATOM 743 C C . LEU A 1 97 ? -10.166 -3.080 12.598 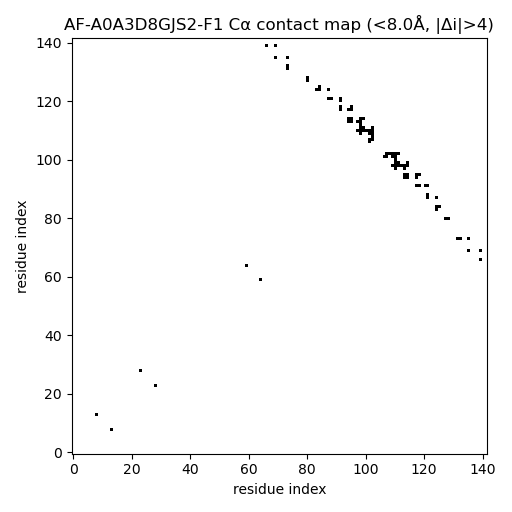1.00 95.62 97 LEU A C 1
ATOM 745 O O . LEU A 1 97 ? -11.104 -2.907 13.373 1.00 95.62 97 LEU A O 1
ATOM 749 N N . GLY A 1 98 ? -8.992 -2.463 12.761 1.00 95.69 98 GLY A N 1
ATOM 750 C CA . GLY A 1 98 ? -8.743 -1.489 13.826 1.00 95.69 98 GLY A CA 1
ATOM 751 C C . GLY A 1 98 ? -9.706 -0.297 13.771 1.00 95.69 98 GLY A C 1
ATOM 752 O O . GLY A 1 98 ? -10.277 0.087 14.792 1.00 95.69 98 GLY A O 1
ATOM 753 N N . GLY A 1 99 ? -9.954 0.244 12.576 1.00 95.69 99 GLY A N 1
ATOM 754 C CA . GLY A 1 99 ? -10.936 1.307 12.355 1.00 95.69 99 GLY A CA 1
ATOM 755 C C . GLY A 1 99 ? -12.365 0.876 12.702 1.00 95.69 99 GLY A C 1
ATOM 756 O O . GLY A 1 99 ? -13.081 1.615 13.378 1.00 95.69 99 GLY A O 1
ATOM 757 N N . ALA A 1 100 ? -12.760 -0.346 12.336 1.00 95.31 100 ALA A N 1
ATOM 758 C CA . ALA A 1 100 ? -14.065 -0.905 12.686 1.00 95.31 100 ALA A CA 1
ATOM 759 C C . ALA A 1 100 ? -14.249 -1.059 14.208 1.00 95.31 100 ALA A C 1
ATOM 761 O O . ALA A 1 100 ? -15.315 -0.728 14.734 1.00 95.31 100 ALA A O 1
ATOM 762 N N . LEU A 1 101 ? -13.205 -1.471 14.938 1.00 96.62 101 LEU A N 1
ATOM 763 C CA . LEU A 1 101 ? -13.231 -1.518 16.405 1.00 96.62 101 LEU A CA 1
ATOM 764 C C . LEU A 1 101 ? -13.422 -0.121 17.020 1.00 96.62 101 LEU A C 1
ATOM 766 O O . LEU A 1 101 ? -14.201 0.032 17.962 1.00 96.62 101 LEU A O 1
ATOM 770 N N . PHE A 1 102 ? -12.788 0.917 16.464 1.00 95.69 102 PHE A N 1
ATOM 771 C CA . PHE A 1 102 ? -13.014 2.301 16.905 1.00 95.69 102 PHE A CA 1
ATOM 772 C C . PHE A 1 102 ? -14.468 2.754 16.706 1.00 95.69 102 PHE A C 1
ATOM 774 O O . PHE A 1 102 ? -15.019 3.419 17.587 1.00 95.69 102 PHE A O 1
ATOM 781 N N . ILE A 1 103 ? -15.112 2.351 15.604 1.00 96.12 103 ILE A N 1
ATOM 782 C CA . ILE A 1 103 ? -16.543 2.613 15.366 1.00 96.12 103 ILE A CA 1
ATOM 783 C C . ILE A 1 103 ? -17.403 1.911 16.427 1.00 96.12 103 ILE A C 1
ATOM 785 O O . ILE A 1 103 ? -18.339 2.524 16.944 1.00 96.12 103 ILE A O 1
ATOM 789 N N . MET A 1 104 ? -17.075 0.664 16.787 1.00 95.12 104 MET A N 1
ATOM 790 C CA . MET A 1 104 ? -17.815 -0.111 17.794 1.00 95.12 104 MET A CA 1
ATOM 791 C C . MET A 1 104 ? -17.724 0.483 19.206 1.00 95.12 104 MET A C 1
ATOM 793 O O . MET A 1 104 ? -18.706 0.444 19.940 1.00 95.12 104 MET A O 1
ATOM 797 N N . ILE A 1 105 ? -16.588 1.081 19.578 1.00 95.88 105 ILE A N 1
ATOM 798 C CA . ILE A 1 105 ? -16.393 1.738 20.889 1.00 95.88 105 ILE A CA 1
ATOM 799 C C . ILE A 1 105 ? -17.055 3.138 20.931 1.00 95.88 105 ILE A C 1
ATOM 801 O O . ILE A 1 105 ? -17.072 3.804 21.962 1.00 95.88 105 ILE A O 1
ATOM 805 N N . GLY A 1 106 ? -17.644 3.595 19.819 1.00 93.06 106 GLY A N 1
ATOM 806 C CA . GLY A 1 106 ? -18.353 4.874 19.720 1.00 93.06 106 GLY A CA 1
ATOM 807 C C . GLY A 1 106 ? -17.516 6.020 19.149 1.00 93.06 106 GLY A C 1
ATOM 808 O O . GLY A 1 106 ? -18.053 7.100 18.906 1.00 93.06 106 GLY A O 1
ATOM 809 N N . ASN A 1 107 ? -16.234 5.794 18.840 1.00 95.19 107 ASN A N 1
ATOM 810 C CA . ASN A 1 107 ? -15.366 6.783 18.197 1.00 95.19 107 ASN A CA 1
ATOM 811 C C . ASN A 1 107 ? -15.426 6.663 16.665 1.00 95.19 107 ASN A C 1
ATOM 813 O O . ASN A 1 107 ? -14.480 6.232 15.996 1.00 95.19 107 ASN A O 1
ATOM 817 N N . LYS A 1 108 ? -16.584 7.031 16.111 1.00 93.75 108 LYS A N 1
ATOM 818 C CA . LYS A 1 108 ? -16.890 6.844 14.688 1.00 93.75 108 LYS A CA 1
ATOM 819 C C . LYS A 1 108 ? -16.004 7.680 13.767 1.00 93.75 108 LYS A C 1
ATOM 821 O O . LYS A 1 108 ? -15.554 7.158 12.754 1.00 93.75 108 LYS A O 1
ATOM 826 N N . GLU A 1 109 ? -15.719 8.935 14.113 1.00 94.44 109 GLU A N 1
ATOM 827 C CA . GLU A 1 109 ? -14.903 9.825 13.270 1.00 94.44 109 GLU A CA 1
ATOM 828 C C . GLU A 1 109 ? -13.496 9.269 13.050 1.00 94.44 109 GLU A C 1
ATOM 830 O O . GLU A 1 109 ? -13.034 9.155 11.912 1.00 94.44 109 GLU A O 1
ATOM 835 N N . LYS A 1 110 ? -12.841 8.829 14.132 1.00 93.44 110 LYS A N 1
ATOM 836 C CA . LYS A 1 110 ? -11.515 8.217 14.042 1.00 93.44 110 LYS A CA 1
ATOM 837 C C . LYS A 1 110 ? -11.557 6.883 13.299 1.00 93.44 110 LYS A C 1
ATOM 839 O O . LYS A 1 110 ? -10.663 6.605 12.505 1.00 93.44 110 LYS A O 1
ATOM 844 N N . GLY A 1 111 ? -12.598 6.081 13.521 1.00 95.50 111 GLY A N 1
ATOM 845 C CA . GLY A 1 111 ? -12.779 4.805 12.835 1.00 95.50 111 GLY A CA 1
ATOM 846 C C . GLY A 1 111 ? -12.947 4.952 11.320 1.00 95.50 111 GLY A C 1
ATOM 847 O O . GLY A 1 111 ? -12.236 4.295 10.559 1.00 95.50 111 GLY A O 1
ATOM 848 N N . PHE A 1 112 ? -13.804 5.873 10.869 1.00 95.44 112 PHE A N 1
ATOM 849 C CA . PHE A 1 112 ? -13.981 6.161 9.442 1.00 95.44 112 PHE A CA 1
ATOM 850 C C . PHE A 1 112 ? -12.727 6.764 8.808 1.00 95.44 112 PHE A C 1
ATOM 852 O O . PHE A 1 112 ? -12.333 6.322 7.731 1.00 95.44 112 PHE A O 1
ATOM 859 N N . SER A 1 113 ? -12.068 7.712 9.481 1.00 95.81 113 SER A N 1
ATOM 860 C CA . SER A 1 113 ? -10.804 8.292 9.008 1.00 95.81 113 SER A CA 1
ATOM 861 C C . SER A 1 113 ? -9.723 7.216 8.818 1.00 95.81 113 SER A C 1
ATOM 863 O O . SER A 1 113 ? -9.062 7.167 7.779 1.00 95.81 113 SER A O 1
ATOM 865 N N . MET A 1 114 ? -9.602 6.287 9.771 1.00 95.31 114 MET A N 1
ATOM 866 C CA . MET A 1 114 ? -8.649 5.175 9.711 1.00 95.31 114 MET A CA 1
ATOM 867 C C . MET A 1 114 ? -8.967 4.194 8.573 1.00 95.31 114 MET A C 1
ATOM 869 O O . MET A 1 114 ? -8.064 3.793 7.839 1.00 95.31 114 MET A O 1
ATOM 873 N N . MET A 1 115 ? -10.245 3.847 8.379 1.00 95.31 115 MET A N 1
ATOM 874 C CA . MET A 1 115 ? -10.677 2.977 7.277 1.00 95.31 115 MET A CA 1
ATOM 875 C C . MET A 1 115 ? -10.462 3.626 5.905 1.00 95.31 115 MET A C 1
ATOM 877 O O . MET A 1 115 ? -9.982 2.964 4.987 1.00 95.31 115 MET A O 1
ATOM 881 N N . GLN A 1 116 ? -10.783 4.913 5.758 1.00 95.12 116 GLN A N 1
ATOM 882 C CA . GLN A 1 116 ? -10.578 5.654 4.511 1.00 95.12 116 GLN A CA 1
ATOM 883 C C . GLN A 1 116 ? -9.092 5.781 4.175 1.00 95.12 116 GLN A C 1
ATOM 885 O O . GLN A 1 116 ? -8.707 5.523 3.037 1.00 95.12 116 GLN A O 1
ATOM 890 N N . GLY A 1 117 ? -8.250 6.107 5.160 1.00 94.94 117 GLY A N 1
ATOM 891 C CA . GLY A 1 117 ? -6.801 6.173 4.968 1.00 94.94 117 GLY A CA 1
ATOM 892 C C . GLY A 1 117 ? -6.207 4.829 4.538 1.00 94.94 117 GLY A C 1
ATOM 893 O O . GLY A 1 117 ? -5.416 4.776 3.597 1.00 94.94 117 GLY A O 1
ATOM 894 N N . ALA A 1 118 ? -6.642 3.732 5.165 1.00 95.00 118 ALA A N 1
ATOM 895 C CA . ALA A 1 118 ? -6.213 2.384 4.794 1.00 95.00 118 ALA A CA 1
ATOM 896 C C . ALA A 1 118 ? -6.683 1.977 3.391 1.00 95.00 118 ALA A C 1
ATOM 898 O O . ALA A 1 118 ? -5.900 1.442 2.606 1.00 95.00 118 ALA A O 1
ATOM 899 N N . GLY A 1 119 ? -7.949 2.255 3.064 1.00 93.31 119 GLY A N 1
ATOM 900 C CA . GLY A 1 119 ? -8.528 1.948 1.759 1.00 93.31 119 GLY A CA 1
ATOM 901 C C . GLY A 1 119 ? -7.850 2.721 0.629 1.00 93.31 119 GLY A C 1
ATOM 902 O O . GLY A 1 119 ? -7.434 2.122 -0.360 1.00 93.31 119 GLY A O 1
ATOM 903 N N . LEU A 1 120 ? -7.668 4.034 0.798 1.00 95.12 120 LEU A N 1
ATOM 904 C CA . LEU A 1 120 ? -6.957 4.869 -0.172 1.00 95.12 120 LEU A CA 1
ATOM 905 C C . LEU A 1 120 ? -5.498 4.426 -0.327 1.00 95.12 120 LEU A C 1
ATOM 907 O O . LEU A 1 120 ? -5.021 4.299 -1.451 1.00 95.12 120 LEU A O 1
ATOM 911 N N . GLY A 1 121 ? -4.811 4.120 0.777 1.00 93.62 121 GLY A N 1
ATOM 912 C CA . GLY A 1 121 ? -3.437 3.617 0.742 1.00 93.62 121 GLY A CA 1
ATOM 913 C C . GLY A 1 121 ? -3.297 2.320 -0.061 1.00 93.62 121 GLY A C 1
ATOM 914 O O . GLY A 1 121 ? -2.402 2.212 -0.897 1.00 93.62 121 GLY A O 1
ATOM 915 N N . TYR A 1 122 ? -4.211 1.364 0.124 1.00 95.19 122 TYR A N 1
ATOM 916 C CA . TYR A 1 122 ? -4.211 0.118 -0.647 1.00 95.19 122 TYR A CA 1
ATOM 917 C C . TYR A 1 122 ? -4.453 0.357 -2.144 1.00 95.19 122 TYR A C 1
ATOM 919 O O . TYR A 1 122 ? -3.750 -0.205 -2.986 1.00 95.19 122 TYR A O 1
ATOM 927 N N . VAL A 1 123 ? -5.403 1.229 -2.491 1.00 94.50 123 VAL A N 1
ATOM 928 C CA . VAL A 1 123 ? -5.672 1.579 -3.894 1.00 94.50 123 VAL A CA 1
ATOM 929 C C . VAL A 1 123 ? -4.445 2.228 -4.540 1.00 94.50 123 VAL A C 1
ATOM 931 O O . VAL A 1 123 ? -4.089 1.862 -5.657 1.00 94.50 123 VAL A O 1
ATOM 934 N N . LEU A 1 124 ? -3.742 3.121 -3.840 1.00 93.62 124 LEU A N 1
ATOM 935 C CA . LEU A 1 124 ? -2.511 3.737 -4.354 1.00 93.62 124 LEU A CA 1
ATOM 936 C C . LEU A 1 124 ? -1.410 2.702 -4.634 1.00 93.62 124 LEU A C 1
ATOM 938 O O . LEU A 1 124 ? -0.746 2.770 -5.671 1.00 93.62 124 LEU A O 1
ATOM 942 N N . VAL A 1 125 ? -1.254 1.700 -3.765 1.00 93.94 125 VAL A N 1
ATOM 943 C CA . VAL A 1 125 ? -0.318 0.587 -3.997 1.00 93.94 125 VAL A CA 1
ATOM 944 C C . VAL A 1 125 ? -0.708 -0.205 -5.250 1.00 93.94 125 VAL A C 1
ATOM 946 O O . VAL A 1 125 ? 0.149 -0.509 -6.082 1.00 93.94 125 VAL A O 1
ATOM 949 N N . GLN A 1 126 ? -2.000 -0.467 -5.456 1.00 92.88 126 GLN A N 1
ATOM 950 C CA . GLN A 1 126 ? -2.475 -1.159 -6.659 1.00 92.88 126 GLN A CA 1
ATOM 951 C C . GLN A 1 126 ? -2.292 -0.349 -7.946 1.00 92.88 126 GLN A C 1
ATOM 953 O O . GLN A 1 126 ? -2.103 -0.942 -9.005 1.00 92.88 126 GLN A O 1
ATOM 958 N N . MET A 1 127 ? -2.286 0.982 -7.864 1.00 92.62 127 MET A N 1
ATOM 959 C CA . MET A 1 127 ? -2.064 1.874 -9.010 1.00 92.62 127 MET A CA 1
ATOM 960 C C . MET A 1 127 ? -0.579 2.146 -9.300 1.00 92.62 127 MET A C 1
ATOM 962 O O . MET A 1 127 ? -0.250 2.713 -10.340 1.00 92.62 127 MET A O 1
ATOM 966 N N . THR A 1 128 ? 0.336 1.712 -8.429 1.00 90.88 128 THR A N 1
ATOM 967 C CA . THR A 1 128 ? 1.789 1.898 -8.602 1.00 9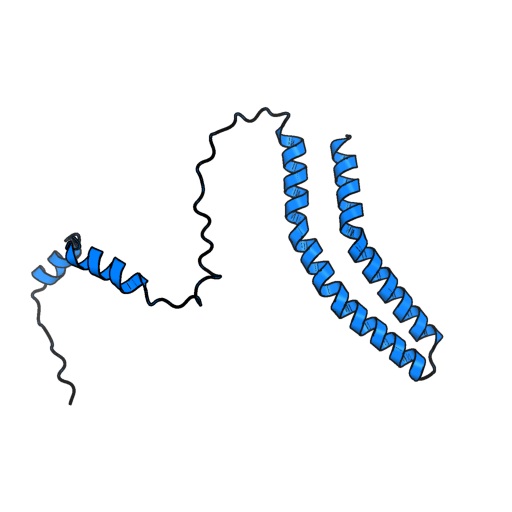0.88 128 THR A CA 1
ATOM 968 C C . THR A 1 128 ? 2.339 1.363 -9.939 1.00 90.88 128 THR A C 1
ATOM 970 O O . THR A 1 128 ? 3.131 2.074 -10.561 1.00 90.88 128 THR A O 1
ATOM 973 N N . PRO A 1 129 ? 1.915 0.189 -10.458 1.00 89.81 129 PRO A N 1
ATOM 974 C CA . PRO A 1 129 ? 2.373 -0.300 -11.760 1.00 89.81 129 PRO A CA 1
ATOM 975 C C . PRO A 1 129 ? 2.017 0.647 -12.912 1.00 89.81 129 PRO A C 1
ATOM 977 O O . PRO A 1 129 ? 2.814 0.840 -13.825 1.00 89.81 129 PRO A O 1
ATOM 980 N N . LEU A 1 130 ? 0.835 1.274 -12.864 1.00 91.38 130 LEU A N 1
ATOM 981 C CA . LEU A 1 130 ? 0.406 2.227 -13.891 1.00 91.38 130 LEU A CA 1
ATOM 982 C C . LEU A 1 130 ? 1.282 3.475 -13.898 1.00 91.38 130 LEU A C 1
ATOM 984 O O . LEU A 1 130 ? 1.715 3.907 -14.962 1.00 91.38 130 LEU A O 1
ATOM 988 N N . VAL A 1 131 ? 1.581 4.022 -12.718 1.00 88.62 131 VAL A N 1
ATOM 989 C CA . VAL A 1 131 ? 2.466 5.188 -12.596 1.00 88.62 131 VAL A CA 1
ATOM 990 C C . VAL A 1 131 ? 3.848 4.866 -13.166 1.00 88.62 131 VAL A C 1
ATOM 992 O O . VAL A 1 131 ? 4.398 5.658 -13.926 1.00 88.62 131 VAL A O 1
ATOM 995 N N . LEU A 1 132 ? 4.387 3.685 -12.863 1.00 89.06 132 LEU A N 1
ATOM 996 C CA . LEU A 1 132 ? 5.705 3.261 -13.330 1.00 89.06 132 LEU A CA 1
ATOM 997 C C . LEU A 1 132 ? 5.745 3.091 -14.863 1.00 89.06 132 LEU A C 1
ATOM 999 O O . LEU A 1 132 ? 6.673 3.577 -15.510 1.00 89.06 132 LEU A O 1
ATOM 1003 N N . ASN A 1 133 ? 4.703 2.500 -15.457 1.00 87.81 133 ASN A N 1
ATOM 1004 C CA . ASN A 1 133 ? 4.584 2.371 -16.913 1.00 87.81 133 ASN A CA 1
ATOM 1005 C C . ASN A 1 133 ? 4.543 3.734 -17.620 1.00 87.81 133 ASN A C 1
ATOM 1007 O O . ASN A 1 133 ? 5.276 3.940 -18.586 1.00 87.81 133 ASN A O 1
ATOM 1011 N N . ILE A 1 134 ? 3.758 4.684 -17.099 1.00 88.81 134 ILE A N 1
ATOM 1012 C CA . ILE A 1 134 ? 3.664 6.043 -17.657 1.00 88.81 134 ILE A CA 1
ATOM 1013 C C . ILE A 1 134 ? 5.016 6.765 -17.572 1.00 88.81 134 ILE A C 1
ATOM 1015 O O . ILE A 1 134 ? 5.422 7.437 -18.519 1.00 88.81 134 ILE A O 1
ATOM 1019 N N . LEU A 1 135 ? 5.744 6.613 -16.460 1.00 85.75 135 LEU A N 1
ATOM 1020 C CA . LEU A 1 135 ? 7.073 7.212 -16.306 1.00 85.75 135 LEU A CA 1
ATOM 1021 C C . LEU A 1 135 ? 8.070 6.671 -17.338 1.00 85.75 135 LEU A C 1
ATOM 1023 O O . LEU A 1 135 ? 8.859 7.439 -17.887 1.00 85.75 135 LEU A O 1
ATOM 1027 N N . VAL A 1 136 ? 8.039 5.369 -17.630 1.00 83.81 136 VAL A N 1
ATOM 1028 C CA . VAL A 1 136 ? 8.917 4.781 -18.652 1.00 83.81 136 VAL A CA 1
ATOM 1029 C C . VAL A 1 136 ? 8.527 5.216 -20.055 1.00 83.81 136 VAL A C 1
ATOM 1031 O O . VAL A 1 136 ? 9.408 5.499 -20.863 1.00 83.81 136 VAL A O 1
ATOM 1034 N N . GLU A 1 137 ? 7.237 5.312 -20.350 1.00 86.50 137 GLU A N 1
ATOM 1035 C CA . GLU A 1 137 ? 6.763 5.802 -21.643 1.00 86.50 137 GLU A CA 1
ATOM 1036 C C . GLU A 1 137 ? 7.187 7.259 -21.884 1.00 86.50 137 GLU A C 1
ATOM 1038 O O . GLU A 1 137 ? 7.709 7.579 -22.951 1.00 86.50 137 GLU A O 1
ATOM 1043 N N . ALA A 1 138 ? 7.100 8.111 -20.857 1.00 84.94 138 ALA A N 1
ATOM 1044 C CA . ALA A 1 138 ? 7.609 9.480 -20.910 1.00 84.94 138 ALA A CA 1
ATOM 1045 C C . ALA A 1 138 ? 9.136 9.541 -21.105 1.00 84.94 138 ALA A C 1
ATOM 1047 O O . ALA A 1 138 ? 9.619 10.362 -21.880 1.00 84.94 138 ALA A O 1
ATOM 1048 N N . MET A 1 139 ? 9.903 8.661 -20.449 1.00 79.38 139 MET A N 1
ATOM 1049 C CA . MET A 1 139 ? 11.362 8.588 -20.626 1.00 79.38 139 MET A CA 1
ATOM 1050 C C . MET A 1 139 ? 11.784 8.032 -21.988 1.00 79.38 139 MET A C 1
ATOM 1052 O O . MET A 1 139 ? 12.851 8.389 -22.465 1.00 79.38 139 MET A O 1
ATOM 1056 N N . LYS A 1 140 ? 10.982 7.159 -22.608 1.00 79.12 140 LYS A N 1
ATOM 1057 C CA . LYS A 1 140 ? 11.225 6.665 -23.974 1.00 79.12 140 LYS A CA 1
ATOM 1058 C C . LYS A 1 140 ? 10.908 7.720 -25.042 1.00 79.12 140 LYS A C 1
ATOM 1060 O O . LYS A 1 140 ? 11.404 7.599 -26.158 1.00 79.12 140 LYS A O 1
ATOM 1065 N N . ALA A 1 141 ? 10.049 8.690 -24.725 1.00 75.19 141 ALA A N 1
ATOM 1066 C CA . ALA A 1 141 ? 9.640 9.762 -25.633 1.00 75.19 141 ALA A CA 1
ATOM 1067 C C . ALA A 1 141 ? 10.622 10.951 -25.679 1.00 75.19 141 ALA A C 1
ATOM 1069 O O . ALA A 1 141 ? 10.506 11.787 -26.577 1.00 75.19 141 ALA A O 1
ATOM 1070 N N . ILE A 1 142 ? 11.552 11.029 -24.720 1.00 63.69 142 ILE A N 1
ATOM 1071 C CA . ILE A 1 142 ? 12.652 12.006 -24.639 1.00 63.69 142 ILE A CA 1
ATOM 1072 C C . ILE A 1 142 ? 13.921 11.383 -25.219 1.00 63.69 142 ILE A C 1
ATOM 1074 O O . ILE A 1 142 ? 14.621 12.097 -25.971 1.00 63.69 142 ILE A O 1
#

pLDDT: mean 73.08, std 19.98, range [41.53, 96.62]

Radius of gyration: 31.7 Å; Cα contacts (8 Å, |Δi|>4): 49; chains: 1; bounding box: 72×69×54 Å

Sequence (142 aa):
MFKRKEEVYSIKEFMARKNAPETLTEQEKKAFIESTVLLPLAVTPFLKVKTAFAASAVPVTAAATTGAMYDKMLHAFDPLITLVQALAYPVAMVVVLGGALFIMIGNKEKGFSMMQGAGLGYVLVQMTPLVLNILVEAMKAI

Solvent-accessible surface area (backbone atoms only — not comparable to full-atom values): 8781 Å² total; per-residue (Å²): 138,83,83,80,84,82,82,89,74,57,72,68,60,61,62,53,60,78,75,60,82,85,75,81,55,80,66,58,62,51,53,57,62,66,60,63,80,75,70,70,87,80,65,63,88,81,64,77,72,76,79,78,77,87,73,79,90,71,84,84,55,85,78,65,50,58,65,56,48,52,54,52,50,53,62,65,44,49,64,56,52,51,52,52,52,65,49,38,53,64,52,32,51,53,41,34,51,53,12,51,52,32,37,74,77,66,44,43,70,62,9,52,52,38,30,50,53,29,51,52,52,44,52,52,58,71,46,44,65,58,56,53,52,53,53,51,53,55,61,72,74,107

Foldseek 3Di:
DDDDDDDDDDPVVVVVVVPDPPPDDPVVVVVVVVVPPPPDPVVPVVPPPPPDDPDDDDDDDVVVPPLVVLVVVLVVCVVVLVVCLVVLVVVLVVQLVVLVVCVVVVNNVSSVVSNVVSVVVNVVSVCVSVVSVVVSVVVVVD

Secondary structure (DSSP, 8-state):
----------HHHHHHHTT------HHHHHHHHHGGG-S-TTSTTS---------------TTHHHHHHHHHHHHHHHHHHHHHHHHHHHHH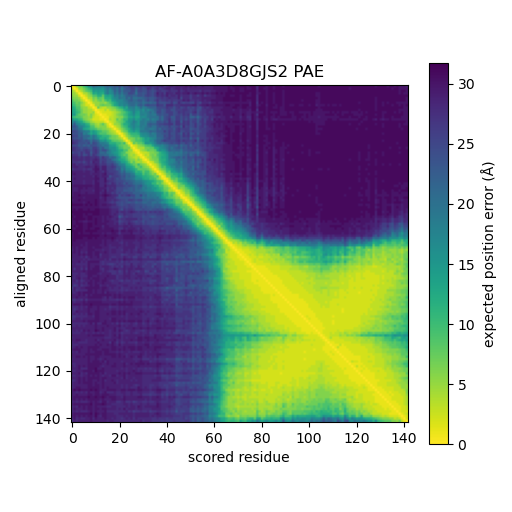HHHHHHHHHHHHTT-HHHHHHHHHHHHHHHHHHHHHHHHHHHHHHHHH--

Organism: NCBI:txid2259171

Nearest PDB structures (foldseek):
  5t8l-assembly1_A  TM=6.406E-01  e=1.938E+00  Saccharomyces cerevisiae S288C
  4mu6-assembly1_A  TM=6.283E-01  e=3.587E+00  Legionella pneumophila subsp. pneumophila str. Philadelphia 1
  5oql-assembly1_H  TM=2.727E-01  e=6.805E-01  Thermochaetoides thermophila DSM 1495
  7zec-assembly1_C  TM=4.751E-01  e=7.060E+00  Escherichia coli K-12

Mean predicted aligned error: 19.67 Å